Protein AF-F4C138-F1 (afdb_monomer_lite)

pLDDT: mean 75.52, std 22.06, range [38.84, 98.31]

Sequence (89 aa):
MKKLSLKSKILLAALILGGSAAGATEVVNKITQANQETYNWTHYNQSGNPIGELNDATVQEARDQLGCPGETSTLCADAPNAPVDLFYN

Radius of gyration: 23.51 Å; chains: 1; bounding box: 32×34×78 Å

Foldseek 3Di:
DDDDDPPPDPPPPPDPDDDDPPCPVVVVVVVVVVPAFFFKKFFADQVGHTDDIDGRHHPVRCCVVQVQVAPDPRFGMDTVPHPDTTHHD

Organism: Sphingobacterium sp. (strain 21) (NCBI:txid743722)

Secondary structure (DSSP, 8-state):
-----S---SS-------S-TTSHHHHHHHHHHTT---EEEEEE-TTS-EEEEEEEE-HHHHHHHHT----SSSEEEE-TT-SS-EE--

Structure (mmCIF, N/CA/C/O backbone):
data_AF-F4C138-F1
#
_entry.id   AF-F4C138-F1
#
loop_
_atom_site.group_PDB
_atom_site.id
_atom_site.type_symbol
_atom_site.label_atom_id
_atom_site.label_alt_id
_atom_site.label_comp_id
_atom_site.label_asym_id
_atom_site.label_entity_id
_atom_site.label_seq_id
_atom_site.pdbx_PDB_ins_code
_atom_site.Cartn_x
_atom_site.Cartn_y
_atom_site.Cartn_z
_atom_site.occupancy
_atom_site.B_iso_or_equiv
_atom_site.auth_seq_id
_atom_site.auth_comp_id
_atom_site.auth_asym_id
_atom_site.auth_atom_id
_atom_site.pdbx_PDB_model_num
ATOM 1 N N . MET A 1 1 ? -17.400 18.845 65.357 1.00 42.69 1 MET A N 1
ATOM 2 C CA . MET A 1 1 ? -17.979 18.702 64.002 1.00 42.69 1 MET A CA 1
ATOM 3 C C . MET A 1 1 ? -16.889 19.008 62.979 1.00 42.69 1 MET A C 1
ATOM 5 O O . MET A 1 1 ? -16.517 20.165 62.836 1.00 42.69 1 MET A O 1
ATOM 9 N N . LYS A 1 2 ? -16.297 17.989 62.343 1.00 42.53 2 LYS A N 1
ATOM 10 C CA . LYS A 1 2 ? -15.253 18.152 61.314 1.00 42.53 2 LYS A CA 1
ATOM 11 C C . LYS A 1 2 ? -15.824 17.682 59.977 1.00 42.53 2 LYS A C 1
ATOM 13 O O . LYS A 1 2 ? -16.187 16.520 59.836 1.00 42.53 2 LYS A O 1
ATOM 18 N N . LYS A 1 3 ? -15.953 18.625 59.042 1.00 51.34 3 LYS A N 1
ATOM 19 C CA . LYS A 1 3 ? -16.427 18.427 57.669 1.00 51.34 3 LYS A CA 1
ATOM 20 C C . LYS A 1 3 ? -15.404 17.563 56.922 1.00 51.34 3 LYS A C 1
ATOM 22 O O . LYS A 1 3 ? -14.302 18.042 56.665 1.00 51.34 3 LYS A O 1
ATOM 27 N N . LEU A 1 4 ? -15.741 16.310 56.606 1.00 53.75 4 LEU A N 1
ATOM 28 C CA . LEU A 1 4 ? -14.940 15.504 55.683 1.00 53.75 4 LEU A CA 1
ATOM 29 C C . LEU A 1 4 ? -15.392 15.753 54.241 1.00 53.75 4 LEU A C 1
ATOM 31 O O . LEU A 1 4 ? -16.575 15.800 53.921 1.00 53.75 4 LEU A O 1
ATOM 35 N N . SER A 1 5 ? -14.377 15.985 53.422 1.00 51.25 5 SER A N 1
ATOM 36 C CA . SER A 1 5 ? -14.390 16.545 52.080 1.00 51.25 5 SER A CA 1
ATOM 37 C C . SER A 1 5 ? -15.056 15.640 51.038 1.00 51.25 5 SER A C 1
ATOM 39 O O . SER A 1 5 ? -14.871 14.425 51.018 1.00 51.25 5 SER A O 1
ATOM 41 N N . LEU A 1 6 ? -15.785 16.283 50.128 1.00 54.00 6 LEU A N 1
ATOM 42 C CA . LEU A 1 6 ? -16.634 15.755 49.057 1.00 54.00 6 LEU A CA 1
ATOM 43 C C . LEU A 1 6 ? -15.868 15.080 47.887 1.00 54.00 6 LEU A C 1
ATOM 45 O O . LEU A 1 6 ? -16.297 15.175 46.742 1.00 54.00 6 LEU A O 1
ATOM 49 N N . LYS A 1 7 ? -14.722 14.427 48.126 1.00 51.06 7 LYS A N 1
ATOM 50 C CA . LYS A 1 7 ? -13.821 13.941 47.052 1.00 51.06 7 LYS A CA 1
ATOM 51 C C . LYS A 1 7 ? -13.714 12.416 46.899 1.00 51.06 7 LYS A C 1
ATOM 53 O O . LYS A 1 7 ? -12.841 11.940 46.185 1.00 51.06 7 LYS A O 1
ATOM 58 N N . SER A 1 8 ? -14.596 11.634 47.521 1.00 47.47 8 SER A N 1
ATOM 59 C CA . SER A 1 8 ? -14.489 10.162 47.554 1.00 47.47 8 SER A CA 1
ATOM 60 C C . SER A 1 8 ? -15.629 9.443 46.814 1.00 47.47 8 SER A C 1
ATOM 62 O O . SER A 1 8 ? -16.267 8.550 47.357 1.00 47.47 8 SER A O 1
ATOM 64 N N . LYS A 1 9 ? -15.946 9.859 45.578 1.00 49.38 9 LYS A N 1
ATOM 65 C CA . LYS A 1 9 ? -16.996 9.214 44.756 1.00 49.38 9 LYS A CA 1
ATOM 66 C C . LYS A 1 9 ? -16.504 8.537 43.469 1.00 49.38 9 LYS A C 1
ATOM 68 O O . LYS A 1 9 ? -17.332 8.102 42.685 1.00 49.38 9 LYS A O 1
ATOM 73 N N . ILE A 1 10 ? -15.193 8.419 43.239 1.00 56.88 10 ILE A N 1
ATOM 74 C CA . ILE A 1 10 ? -14.666 7.942 41.938 1.00 56.88 10 ILE A CA 1
ATOM 75 C C . ILE A 1 10 ? -14.075 6.514 41.997 1.00 56.88 10 ILE A C 1
ATOM 77 O O . ILE A 1 10 ? -13.643 5.987 40.985 1.00 56.88 10 ILE A O 1
ATOM 81 N N . LEU A 1 11 ? -14.097 5.821 43.141 1.00 49.06 11 LEU A N 1
ATOM 82 C CA . LEU A 1 11 ? -13.361 4.548 43.293 1.00 49.06 11 LEU A CA 1
ATOM 83 C C . LEU A 1 11 ? -14.205 3.286 43.541 1.00 49.06 11 LEU A C 1
ATOM 85 O O . LEU A 1 11 ? -13.649 2.266 43.930 1.00 49.06 11 LEU A O 1
ATOM 89 N N . LEU A 1 12 ? -15.519 3.303 43.291 1.00 51.50 12 LEU A N 1
ATOM 90 C CA . LEU A 1 12 ? -16.387 2.131 43.506 1.00 51.50 12 LEU A CA 1
ATOM 91 C C . LEU A 1 12 ? -17.277 1.797 42.293 1.00 51.50 12 LEU A C 1
ATOM 93 O O . LEU A 1 12 ? -18.500 1.829 42.366 1.00 51.50 12 LEU A O 1
ATOM 97 N N . ALA A 1 13 ? -16.658 1.438 41.172 1.00 50.06 13 ALA A N 1
ATOM 98 C CA . ALA A 1 13 ? -17.299 0.597 40.154 1.00 50.06 13 ALA A CA 1
ATOM 99 C C . ALA A 1 13 ? -16.260 -0.343 39.527 1.00 50.06 13 ALA A C 1
ATOM 101 O O . ALA A 1 13 ? -16.145 -0.485 38.315 1.00 50.06 13 ALA A O 1
ATOM 102 N N . ALA A 1 14 ? -15.446 -0.946 40.389 1.00 50.88 14 ALA A N 1
ATOM 103 C CA . ALA A 1 14 ? -14.723 -2.152 40.052 1.00 50.88 14 ALA A CA 1
ATOM 104 C C . ALA A 1 14 ? -15.673 -3.345 40.276 1.00 50.88 14 ALA A C 1
ATOM 106 O O . ALA A 1 14 ? -16.524 -3.299 41.163 1.00 50.88 14 ALA A O 1
ATOM 107 N N . LEU A 1 15 ? -15.470 -4.413 39.505 1.00 49.19 15 LEU A N 1
ATOM 108 C CA . LEU A 1 15 ? -16.074 -5.738 39.676 1.00 49.19 15 LEU A CA 1
ATOM 109 C C . LEU A 1 15 ? -17.538 -5.890 39.223 1.00 49.19 15 LEU A C 1
ATOM 111 O O . LEU A 1 15 ? -18.427 -6.181 40.017 1.00 49.19 15 LEU A O 1
ATOM 115 N N . ILE A 1 16 ? -17.755 -5.885 37.906 1.00 54.97 16 ILE A N 1
ATOM 116 C CA . ILE A 1 16 ? -18.658 -6.880 37.306 1.00 54.97 16 ILE A CA 1
ATOM 117 C C . ILE A 1 16 ? -17.767 -7.883 36.566 1.00 54.97 16 ILE A C 1
ATOM 119 O O . ILE A 1 1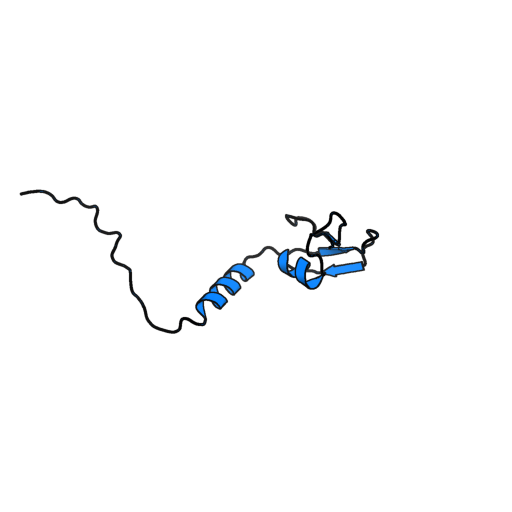6 ? -17.570 -7.827 35.357 1.00 54.97 16 ILE A O 1
ATOM 123 N N . LEU A 1 17 ? -17.129 -8.751 37.353 1.00 54.53 17 LEU A N 1
ATOM 124 C CA . LEU A 1 17 ? -16.527 -9.999 36.891 1.00 54.53 17 LEU A CA 1
ATOM 125 C C . LEU A 1 17 ? -17.667 -10.996 36.682 1.00 54.53 17 LEU A C 1
ATOM 127 O O . LEU A 1 17 ? -18.387 -11.296 37.632 1.00 54.53 17 LEU A O 1
ATOM 131 N N . GLY A 1 18 ? -17.830 -11.523 35.471 1.00 38.84 18 GLY A N 1
ATOM 132 C CA . GLY A 1 18 ? -18.860 -12.527 35.232 1.00 38.84 18 GLY A CA 1
ATOM 133 C C . GLY A 1 18 ? -18.888 -13.089 33.820 1.00 38.84 18 GLY A C 1
ATOM 134 O O . GLY A 1 18 ? -19.865 -12.889 33.114 1.00 38.84 18 GLY A O 1
ATOM 135 N N . GLY A 1 19 ? -17.848 -13.837 33.444 1.00 40.72 19 GLY A N 1
ATOM 136 C CA . GLY A 1 19 ? -17.961 -14.873 32.413 1.00 40.72 19 GLY A CA 1
ATOM 137 C C . GLY A 1 19 ? -17.221 -14.601 31.103 1.00 40.72 19 GLY A C 1
ATOM 138 O O . GLY A 1 19 ? -17.459 -13.609 30.426 1.00 40.72 19 GLY A O 1
ATOM 139 N N . SER A 1 20 ? -16.370 -15.560 30.730 1.00 43.47 20 SER A N 1
ATOM 140 C CA . SER A 1 20 ? -15.857 -15.773 29.367 1.00 43.47 20 SER A CA 1
ATOM 141 C C . SER A 1 20 ? -14.781 -14.797 28.871 1.00 43.47 20 SER A C 1
A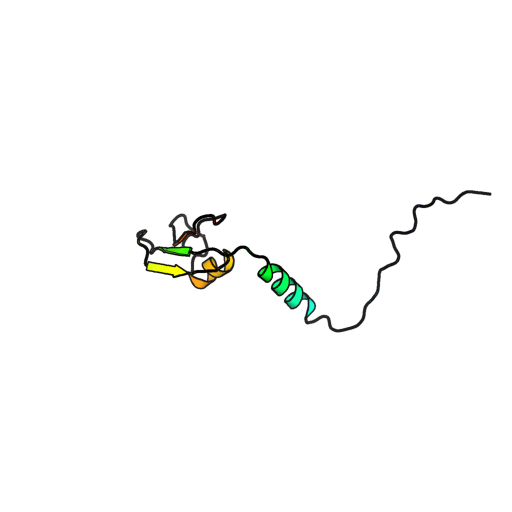TOM 143 O O . SER A 1 20 ? -14.900 -14.175 27.815 1.00 43.47 20 SER A O 1
ATOM 145 N N . ALA A 1 21 ? -13.658 -14.738 29.589 1.00 46.31 21 ALA A N 1
ATOM 146 C CA . ALA A 1 21 ? -12.390 -14.238 29.057 1.00 46.31 21 ALA A CA 1
ATOM 147 C C . ALA A 1 21 ? -11.832 -15.210 27.993 1.00 46.31 21 ALA A C 1
ATOM 149 O O . ALA A 1 21 ? -10.931 -15.994 28.260 1.00 46.31 21 ALA A O 1
ATOM 150 N N . ALA A 1 22 ? -12.421 -15.195 26.799 1.00 47.47 22 ALA A N 1
ATOM 151 C CA . ALA A 1 22 ? -11.850 -15.803 25.593 1.00 47.47 22 ALA A CA 1
ATOM 152 C C . ALA A 1 22 ? -12.237 -15.046 24.308 1.00 47.47 22 ALA A C 1
ATOM 154 O O . ALA A 1 22 ? -11.499 -15.108 23.337 1.00 47.47 22 ALA A O 1
ATOM 155 N N . GLY A 1 23 ? -13.342 -14.286 24.306 1.00 44.38 23 GLY A N 1
ATOM 156 C CA . GLY A 1 23 ? -13.803 -13.550 23.115 1.00 44.38 23 GLY A CA 1
ATOM 157 C C . GLY A 1 23 ? -13.568 -12.035 23.137 1.00 44.38 23 GLY A C 1
ATOM 158 O O . GLY A 1 23 ? -13.742 -11.377 22.117 1.00 44.38 23 GLY A O 1
ATOM 159 N N . ALA A 1 24 ? -13.181 -11.443 24.273 1.00 44.75 24 ALA A N 1
ATOM 160 C CA . ALA A 1 24 ? -13.092 -9.982 24.385 1.00 44.75 24 ALA A CA 1
ATOM 161 C C . ALA A 1 24 ? -12.006 -9.378 23.477 1.00 44.75 24 ALA A C 1
ATOM 163 O O . ALA A 1 24 ? -12.209 -8.299 22.930 1.00 44.75 24 ALA A O 1
ATOM 164 N N . THR A 1 25 ? -10.895 -10.080 23.246 1.00 46.50 25 THR A N 1
ATOM 165 C CA . THR A 1 25 ? -9.837 -9.602 22.342 1.00 46.50 25 THR A CA 1
ATOM 166 C C . THR A 1 25 ? -10.284 -9.606 20.877 1.00 46.50 25 THR A C 1
ATOM 168 O O . THR A 1 25 ? -9.921 -8.706 20.125 1.00 46.50 25 THR A O 1
ATOM 171 N N . GLU A 1 26 ? -11.124 -10.564 20.470 1.00 46.50 26 GLU A N 1
ATOM 172 C CA . GLU A 1 26 ? -11.635 -10.641 19.094 1.00 46.50 26 GLU A CA 1
ATOM 173 C C . GLU A 1 26 ? -12.655 -9.538 18.796 1.00 46.50 26 GLU A C 1
ATOM 175 O O . GLU A 1 26 ? -12.671 -8.986 17.695 1.00 46.50 26 GLU A O 1
ATOM 180 N N . VAL A 1 27 ? -13.486 -9.182 19.782 1.00 46.97 27 VAL A N 1
ATOM 181 C CA . VAL A 1 27 ? -14.508 -8.141 19.614 1.00 46.97 27 VAL A CA 1
ATOM 182 C C . VAL A 1 27 ? -13.870 -6.756 19.526 1.00 46.97 27 VAL A C 1
ATOM 184 O O . VAL A 1 27 ? -14.283 -5.971 18.677 1.00 46.97 27 VAL A O 1
ATOM 187 N N . VAL A 1 28 ? -12.832 -6.458 20.321 1.00 48.34 28 VAL A N 1
ATOM 188 C CA . VAL A 1 28 ? -12.125 -5.173 20.186 1.00 48.34 28 VAL A CA 1
ATOM 189 C C . VAL A 1 28 ? -11.428 -5.097 18.826 1.00 48.34 28 VAL A C 1
ATOM 191 O O . VAL A 1 28 ? -11.670 -4.129 18.120 1.00 48.34 28 VAL A O 1
ATOM 194 N N . ASN A 1 29 ? -10.691 -6.131 18.389 1.00 46.38 29 ASN A N 1
ATOM 195 C CA . ASN A 1 29 ? -10.035 -6.130 17.071 1.00 46.38 29 ASN A CA 1
ATOM 196 C C . ASN A 1 29 ? -11.018 -5.985 15.895 1.00 46.38 29 ASN A C 1
ATOM 198 O O . ASN A 1 29 ? -10.731 -5.244 14.955 1.00 46.38 29 ASN A O 1
ATOM 202 N N . LYS A 1 30 ? -12.187 -6.645 15.943 1.00 47.31 30 LYS A N 1
ATOM 203 C CA . LYS A 1 30 ? -13.235 -6.470 14.921 1.00 47.31 30 LYS A CA 1
ATOM 204 C C . LYS A 1 30 ? -13.821 -5.058 14.912 1.00 47.31 30 LYS A C 1
ATOM 206 O O . LYS A 1 30 ? -14.102 -4.530 13.840 1.00 47.31 30 LYS A O 1
ATOM 211 N N . ILE A 1 31 ? -14.004 -4.441 16.080 1.00 46.59 31 ILE A N 1
ATOM 212 C CA . ILE A 1 31 ? -14.526 -3.070 16.184 1.00 46.59 31 ILE A CA 1
ATOM 213 C C . ILE A 1 31 ? -13.486 -2.043 15.707 1.00 46.59 31 ILE A C 1
ATOM 215 O O . ILE A 1 31 ? -13.871 -1.049 15.089 1.00 46.59 31 ILE A O 1
ATOM 219 N N . THR A 1 32 ? -12.184 -2.278 15.924 1.00 50.00 32 THR A N 1
ATOM 220 C CA . THR A 1 32 ? -11.128 -1.410 15.376 1.00 50.00 32 THR A CA 1
ATOM 221 C C . THR A 1 32 ? -11.035 -1.514 13.856 1.00 50.00 32 THR A C 1
ATOM 223 O O . THR A 1 32 ? -10.860 -0.484 13.217 1.00 50.00 32 THR A O 1
ATOM 226 N N . GLN A 1 33 ? -11.194 -2.712 13.272 1.00 50.81 33 GLN A N 1
ATOM 227 C CA . GLN A 1 33 ? -11.202 -2.900 11.810 1.00 50.81 33 GLN A CA 1
ATOM 228 C C . GLN A 1 33 ? -12.402 -2.224 11.131 1.00 50.81 33 GLN A C 1
ATOM 230 O O . GLN A 1 33 ? -12.247 -1.632 10.071 1.00 50.81 33 GLN A O 1
ATOM 235 N N . ALA A 1 34 ? -13.580 -2.229 11.765 1.00 50.81 34 ALA A N 1
ATOM 236 C CA . ALA A 1 34 ? -14.806 -1.664 11.190 1.00 50.81 34 ALA A CA 1
ATOM 237 C C . ALA A 1 34 ? -14.800 -0.129 10.998 1.00 50.81 34 ALA A C 1
ATOM 239 O O . ALA A 1 34 ? -15.734 0.400 10.402 1.00 50.81 34 ALA A O 1
ATOM 240 N N . ASN A 1 35 ? -13.786 0.588 11.499 1.00 58.66 35 ASN A N 1
ATOM 241 C CA . ASN A 1 35 ? -13.625 2.039 11.317 1.00 58.66 35 ASN A CA 1
ATOM 242 C C . ASN A 1 35 ? -12.305 2.419 10.627 1.00 58.66 35 ASN A C 1
ATOM 244 O O . ASN A 1 35 ? -11.908 3.583 10.681 1.00 58.66 35 ASN A O 1
ATOM 248 N N . GLN A 1 36 ? -11.584 1.465 10.034 1.00 70.81 36 GLN A N 1
ATOM 249 C CA . GLN A 1 36 ? -10.379 1.808 9.285 1.00 70.81 36 GLN A CA 1
ATOM 250 C C . GLN A 1 36 ? -10.759 2.322 7.900 1.00 70.81 36 GLN A C 1
ATOM 252 O O . GLN A 1 36 ? -11.561 1.712 7.199 1.00 70.81 36 GLN A O 1
ATOM 257 N N . GLU A 1 37 ? -10.198 3.472 7.534 1.00 88.94 37 GLU A N 1
ATOM 258 C CA . GLU A 1 37 ? -10.369 4.047 6.205 1.00 88.94 37 GLU A CA 1
ATOM 259 C C . GLU A 1 37 ? -9.766 3.104 5.158 1.00 88.94 37 GLU A C 1
ATOM 261 O O . GLU A 1 37 ? -8.655 2.586 5.331 1.00 88.94 37 GLU A O 1
ATOM 266 N N . THR A 1 38 ? -10.536 2.848 4.106 1.00 93.94 38 THR A N 1
ATOM 267 C CA . THR A 1 38 ? -10.170 1.968 3.000 1.00 93.94 38 THR A CA 1
ATOM 268 C C . THR A 1 38 ? -9.831 2.792 1.769 1.00 93.94 38 THR A C 1
ATOM 270 O O . THR A 1 38 ? -10.380 3.873 1.554 1.00 93.94 38 THR A O 1
ATOM 273 N N . TYR A 1 39 ? -8.932 2.265 0.946 1.00 94.69 39 TYR A N 1
ATOM 274 C CA . TYR A 1 39 ? -8.415 2.950 -0.230 1.00 94.69 39 TYR A CA 1
ATOM 275 C C . TYR A 1 39 ? -8.359 2.004 -1.429 1.00 94.69 39 TYR A C 1
ATOM 277 O O . TYR A 1 39 ? -8.382 0.780 -1.278 1.00 94.69 39 TYR A O 1
ATOM 285 N N . ASN A 1 40 ? -8.259 2.593 -2.619 1.00 96.88 40 ASN A N 1
ATOM 286 C CA . ASN A 1 40 ? -8.060 1.866 -3.867 1.00 96.88 40 ASN A CA 1
ATOM 287 C C . ASN A 1 40 ? -6.582 1.913 -4.239 1.00 96.88 40 ASN A C 1
ATOM 289 O O . ASN A 1 40 ? -6.062 2.971 -4.598 1.00 96.88 40 ASN A O 1
ATOM 293 N N . TRP A 1 41 ? -5.922 0.769 -4.104 1.00 96.94 41 TRP A N 1
ATOM 294 C CA . TRP A 1 41 ? -4.486 0.615 -4.256 1.00 96.94 41 TRP A CA 1
ATOM 295 C C . TRP A 1 41 ? -4.114 0.192 -5.669 1.00 96.94 41 TRP A C 1
ATOM 297 O O . TRP A 1 41 ? -4.712 -0.732 -6.220 1.00 96.94 41 TRP A O 1
ATOM 307 N N . THR A 1 42 ? -3.065 0.799 -6.212 1.00 98.31 42 THR A N 1
ATOM 308 C CA . THR A 1 42 ? -2.380 0.333 -7.418 1.00 98.31 42 THR A CA 1
ATOM 309 C C . THR A 1 42 ? -1.133 -0.436 -6.997 1.00 98.31 42 THR A C 1
ATOM 311 O O . THR A 1 42 ? -0.301 0.094 -6.269 1.00 98.31 42 THR A O 1
ATOM 314 N N . HIS A 1 43 ? -0.987 -1.684 -7.443 1.00 97.81 43 HIS A N 1
ATOM 315 C CA . HIS A 1 43 ? 0.208 -2.503 -7.224 1.00 97.81 43 HIS A CA 1
ATOM 316 C C . HIS A 1 43 ? 1.153 -2.343 -8.414 1.00 97.81 43 HIS A C 1
ATOM 318 O O . HIS A 1 43 ? 0.756 -2.544 -9.562 1.00 97.81 43 HIS A O 1
ATOM 324 N N . TYR A 1 44 ? 2.413 -2.038 -8.138 1.00 97.38 44 TYR A N 1
ATOM 325 C CA . TYR A 1 44 ? 3.494 -1.914 -9.106 1.00 97.38 44 TYR A CA 1
ATOM 326 C C . TYR A 1 44 ? 4.467 -3.071 -8.961 1.00 97.38 44 TYR A C 1
ATOM 328 O O . TYR A 1 44 ? 4.714 -3.510 -7.852 1.00 97.38 44 TYR A O 1
ATOM 336 N N . ASN A 1 45 ? 5.077 -3.526 -10.055 1.00 95.25 45 ASN A N 1
ATOM 337 C CA . ASN A 1 45 ? 6.259 -4.381 -9.974 1.00 95.25 45 ASN A CA 1
ATOM 338 C C . ASN A 1 45 ? 7.502 -3.585 -9.535 1.00 95.25 45 ASN A C 1
ATOM 340 O O . ASN A 1 45 ? 7.518 -2.357 -9.573 1.00 95.25 45 ASN A O 1
ATOM 344 N N . GLN A 1 46 ? 8.601 -4.278 -9.222 1.00 92.44 46 GLN A N 1
ATOM 345 C CA . GLN A 1 46 ? 9.879 -3.649 -8.839 1.00 92.44 46 GLN A CA 1
ATOM 346 C C . GLN A 1 46 ? 10.501 -2.735 -9.916 1.00 92.44 46 GLN A C 1
ATOM 348 O O . GLN A 1 46 ? 11.450 -2.009 -9.638 1.00 92.44 46 GLN A O 1
ATOM 353 N N . SER A 1 47 ? 9.997 -2.765 -11.153 1.00 94.12 47 SER A N 1
ATOM 354 C CA . SER A 1 47 ? 10.395 -1.843 -12.226 1.00 94.12 47 SER A CA 1
ATOM 355 C C . SER A 1 47 ? 9.492 -0.604 -12.322 1.00 94.12 47 SER A C 1
ATOM 357 O O . SER A 1 47 ? 9.666 0.190 -13.242 1.00 94.12 47 SER A O 1
ATOM 359 N N . GLY A 1 48 ? 8.527 -0.444 -11.409 1.00 93.00 48 GLY A N 1
ATOM 360 C CA . GLY A 1 48 ? 7.613 0.697 -11.338 1.00 93.00 48 GLY A CA 1
ATOM 361 C C . GLY A 1 48 ? 6.419 0.633 -12.294 1.00 93.00 48 GLY A C 1
ATOM 362 O O . GLY A 1 48 ? 5.757 1.645 -12.498 1.00 93.00 48 GLY A O 1
ATOM 363 N N . ASN A 1 49 ? 6.132 -0.522 -12.905 1.00 96.50 49 ASN A N 1
ATOM 364 C CA . ASN A 1 49 ? 4.975 -0.667 -13.795 1.00 96.50 49 ASN A CA 1
ATOM 365 C C . ASN A 1 49 ? 3.774 -1.211 -13.020 1.00 96.50 49 ASN A C 1
ATOM 367 O O . ASN A 1 49 ? 3.960 -2.174 -12.274 1.00 96.50 49 ASN A O 1
ATOM 371 N N . PRO A 1 50 ? 2.557 -0.682 -13.231 1.00 96.69 50 PRO A N 1
ATOM 372 C CA . PRO A 1 50 ? 1.359 -1.217 -12.603 1.00 96.69 50 PRO A CA 1
ATOM 373 C C . PRO A 1 50 ? 1.099 -2.649 -13.088 1.00 96.69 50 PRO A C 1
ATOM 375 O O . PRO A 1 50 ? 1.170 -2.943 -14.283 1.00 96.69 50 PRO A O 1
ATOM 378 N N . ILE A 1 51 ? 0.810 -3.542 -12.149 1.00 96.88 51 ILE A N 1
ATOM 379 C CA . ILE A 1 51 ? 0.549 -4.967 -12.382 1.00 96.88 51 ILE A CA 1
ATOM 380 C C . ILE A 1 51 ? -0.793 -5.434 -11.816 1.00 96.88 51 ILE A C 1
ATOM 382 O O . ILE A 1 51 ? -1.209 -6.556 -12.099 1.00 96.88 51 ILE A O 1
ATOM 386 N N . GLY A 1 52 ? -1.482 -4.597 -11.042 1.00 96.75 52 GLY A N 1
ATOM 387 C CA . GLY A 1 52 ? -2.800 -4.919 -10.515 1.00 96.75 52 GLY A CA 1
ATOM 388 C C . GLY A 1 52 ? -3.367 -3.820 -9.634 1.00 96.75 52 GLY A C 1
ATOM 389 O O . GLY A 1 52 ? -2.710 -2.817 -9.366 1.00 96.75 52 GLY A O 1
ATOM 390 N N . GLU A 1 53 ? -4.590 -4.046 -9.173 1.00 96.69 53 GLU A N 1
ATOM 391 C CA . GLU A 1 53 ? -5.31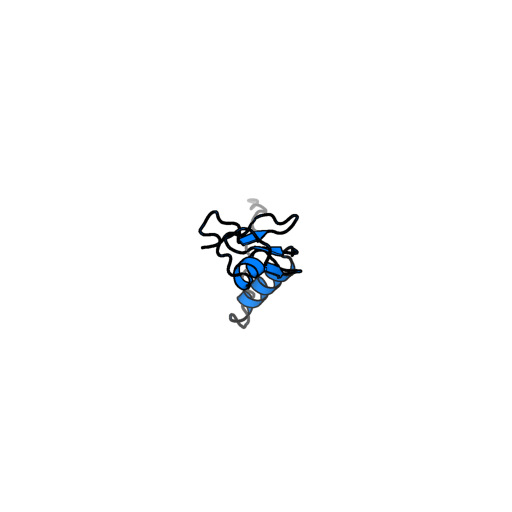4 -3.147 -8.281 1.00 96.69 53 GLU A CA 1
ATOM 392 C C . GLU A 1 53 ? -5.898 -3.942 -7.111 1.00 96.69 53 GLU A C 1
ATOM 394 O O . GLU A 1 53 ? -6.267 -5.111 -7.264 1.00 96.69 53 GLU A O 1
ATOM 399 N N . LEU A 1 54 ? -6.000 -3.295 -5.954 1.00 96.12 54 LEU A N 1
ATOM 400 C CA . LEU A 1 54 ? -6.700 -3.805 -4.781 1.00 96.12 54 LEU A CA 1
ATOM 401 C C . LEU A 1 54 ? -7.607 -2.704 -4.234 1.00 96.12 54 LEU A C 1
ATOM 403 O O . LEU A 1 54 ? -7.138 -1.713 -3.681 1.00 96.12 54 LEU A O 1
ATOM 407 N N . ASN A 1 55 ? -8.911 -2.887 -4.405 1.00 95.69 55 ASN A N 1
ATOM 408 C CA . ASN A 1 55 ? -9.916 -1.895 -4.039 1.00 95.69 55 ASN A CA 1
ATOM 409 C C . ASN A 1 55 ? -10.461 -2.126 -2.630 1.00 95.69 55 ASN A C 1
ATOM 411 O O . ASN A 1 55 ? -10.464 -3.259 -2.146 1.00 95.69 55 ASN A O 1
ATOM 415 N N . ASP A 1 56 ? -10.944 -1.046 -2.012 1.00 94.00 56 ASP A N 1
ATOM 416 C CA . ASP A 1 56 ? -11.600 -1.051 -0.700 1.00 94.00 56 ASP A CA 1
ATOM 417 C C . ASP A 1 56 ? -10.791 -1.763 0.403 1.00 94.00 56 ASP A C 1
ATOM 419 O O . ASP A 1 56 ? -11.352 -2.442 1.263 1.00 94.00 56 ASP A O 1
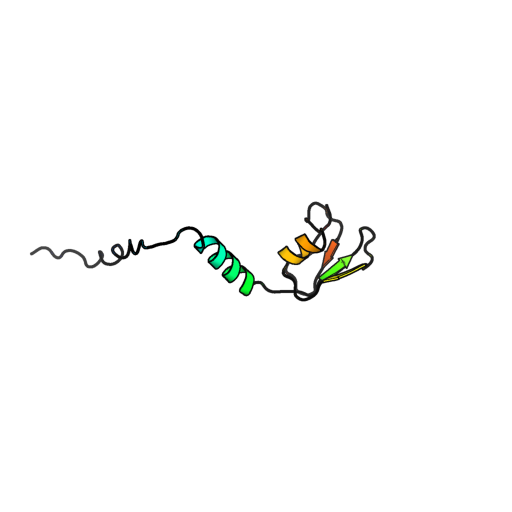ATOM 423 N N . ALA A 1 57 ? -9.465 -1.585 0.399 1.00 93.56 57 ALA A N 1
ATOM 424 C CA . ALA A 1 57 ? -8.564 -2.202 1.371 1.00 93.56 57 ALA A CA 1
ATOM 425 C C . ALA A 1 57 ? -7.912 -1.166 2.293 1.00 93.56 57 ALA A C 1
ATOM 427 O O . ALA A 1 57 ? -7.507 -0.077 1.873 1.00 93.56 57 ALA A O 1
ATOM 428 N N . THR A 1 58 ? -7.765 -1.518 3.566 1.00 93.69 58 THR A N 1
ATOM 429 C CA . THR A 1 58 ? -6.963 -0.748 4.524 1.00 93.69 58 THR A CA 1
ATOM 430 C C . THR A 1 58 ? -5.470 -0.828 4.185 1.00 93.69 58 THR A C 1
ATOM 432 O O . THR A 1 58 ? -5.021 -1.707 3.449 1.00 93.69 58 THR A O 1
ATOM 435 N N . VAL A 1 59 ? -4.658 0.055 4.778 1.00 91.81 59 VAL A N 1
ATOM 436 C CA . VAL A 1 59 ? -3.186 0.024 4.640 1.00 91.81 59 VAL A CA 1
ATOM 437 C C . VAL A 1 59 ? -2.601 -1.341 5.025 1.00 91.81 59 VAL A C 1
ATOM 439 O O . VAL A 1 59 ? -1.693 -1.838 4.359 1.00 91.81 59 VAL A O 1
ATOM 442 N N . GLN A 1 60 ? -3.115 -1.958 6.095 1.00 91.94 60 GLN A N 1
ATOM 443 C CA . GLN A 1 60 ? -2.618 -3.249 6.572 1.00 91.94 60 GLN A CA 1
ATOM 444 C C . GLN A 1 60 ? -3.025 -4.389 5.632 1.00 91.94 60 GLN A C 1
ATOM 446 O O . GLN A 1 60 ? -2.187 -5.213 5.282 1.00 91.94 60 GLN A O 1
ATOM 451 N N . GLU A 1 61 ? -4.275 -4.409 5.165 1.00 92.88 61 GLU A N 1
ATOM 452 C CA . GLU A 1 61 ? -4.727 -5.415 4.197 1.00 92.88 61 GLU A CA 1
ATOM 453 C C . GLU A 1 61 ? -3.972 -5.307 2.875 1.00 92.88 61 GLU A C 1
ATOM 455 O O . GLU A 1 61 ? -3.580 -6.330 2.322 1.00 92.88 61 GLU A O 1
ATOM 460 N N . ALA A 1 62 ? -3.717 -4.090 2.389 1.00 94.50 62 ALA A N 1
ATOM 461 C CA . ALA A 1 62 ? -2.926 -3.888 1.183 1.00 94.50 62 ALA A CA 1
ATOM 462 C C . ALA A 1 62 ? -1.483 -4.369 1.359 1.00 94.50 62 ALA A C 1
ATOM 464 O O . ALA A 1 62 ? -0.964 -5.070 0.493 1.00 94.50 62 ALA A O 1
ATOM 465 N N . ARG A 1 63 ? -0.853 -4.088 2.507 1.00 93.44 63 ARG A N 1
ATOM 466 C CA . ARG A 1 63 ? 0.480 -4.610 2.846 1.00 93.44 63 ARG A CA 1
ATOM 467 C C . ARG A 1 63 ? 0.523 -6.139 2.812 1.00 93.44 63 ARG A C 1
ATOM 469 O O . ARG A 1 63 ? 1.437 -6.700 2.207 1.00 93.44 63 ARG A O 1
ATOM 476 N N . ASP A 1 64 ? -0.462 -6.789 3.424 1.00 92.81 64 ASP A N 1
ATOM 477 C CA . ASP A 1 64 ? -0.502 -8.246 3.558 1.00 92.81 64 ASP A CA 1
ATOM 478 C C . ASP A 1 64 ? -0.868 -8.943 2.237 1.00 92.81 64 ASP A C 1
ATOM 480 O O . ASP A 1 64 ? -0.237 -9.931 1.864 1.00 92.81 64 ASP A O 1
ATOM 484 N N . GLN A 1 65 ? -1.856 -8.424 1.499 1.00 93.62 65 GLN A N 1
ATOM 485 C CA . GLN A 1 65 ? -2.339 -9.035 0.255 1.00 93.62 65 GLN A CA 1
ATOM 486 C C . GLN A 1 65 ? -1.420 -8.773 -0.939 1.00 93.62 65 GLN A C 1
ATOM 488 O O . GLN A 1 65 ? -1.246 -9.658 -1.777 1.00 93.62 65 GLN A O 1
ATOM 493 N N . LEU A 1 66 ? -0.833 -7.577 -1.032 1.00 94.44 66 LEU A N 1
ATOM 494 C CA . LEU A 1 66 ? 0.076 -7.223 -2.127 1.00 94.44 66 LEU A CA 1
ATOM 495 C C . LEU A 1 66 ? 1.520 -7.661 -1.851 1.00 94.44 66 LEU A C 1
ATOM 497 O O . LEU A 1 66 ? 2.343 -7.650 -2.761 1.00 94.44 66 LEU A O 1
ATOM 501 N N . GLY A 1 67 ? 1.832 -8.077 -0.618 1.00 92.12 67 GLY A N 1
ATOM 502 C CA . GLY A 1 67 ? 3.184 -8.483 -0.237 1.00 92.12 67 GLY A CA 1
ATOM 503 C C . GLY A 1 67 ? 4.159 -7.305 -0.198 1.00 92.12 67 GLY A C 1
ATOM 504 O O . GLY A 1 67 ? 5.305 -7.442 -0.626 1.00 92.12 67 GLY A O 1
ATOM 505 N N . CYS A 1 68 ? 3.708 -6.155 0.317 1.00 91.88 68 CYS A N 1
ATOM 506 C CA . CYS A 1 68 ? 4.471 -4.905 0.394 1.00 91.88 68 CYS A CA 1
ATOM 507 C C . CYS A 1 68 ? 4.891 -4.572 1.848 1.00 91.88 68 CYS A C 1
ATOM 509 O O . CYS A 1 68 ? 4.359 -3.620 2.432 1.00 91.88 68 CYS A O 1
ATOM 511 N N . PRO A 1 69 ? 5.814 -5.327 2.484 1.00 87.69 69 PRO A N 1
ATOM 512 C CA . PRO A 1 69 ? 6.122 -5.199 3.914 1.00 87.69 69 PRO A CA 1
ATOM 513 C C . PRO A 1 69 ? 6.825 -3.888 4.306 1.00 87.69 69 PRO A C 1
ATOM 515 O O . PRO A 1 69 ? 6.890 -3.578 5.495 1.00 87.69 69 PRO A O 1
ATOM 518 N N . GLY A 1 70 ? 7.292 -3.084 3.345 1.00 83.75 70 GLY A N 1
ATOM 519 C CA . GLY A 1 70 ? 7.808 -1.736 3.585 1.00 83.75 70 GLY A CA 1
ATOM 520 C C . GLY A 1 70 ? 9.259 -1.657 4.065 1.00 83.75 70 GLY A C 1
ATOM 521 O O . GLY A 1 70 ? 9.582 -0.728 4.799 1.00 83.75 70 GLY A O 1
ATOM 522 N N . GLU A 1 71 ? 10.119 -2.617 3.716 1.00 80.62 71 GLU A N 1
ATOM 523 C CA . GLU A 1 71 ? 11.502 -2.684 4.228 1.00 80.62 71 GLU A CA 1
ATOM 524 C C . GLU A 1 71 ? 12.517 -1.937 3.333 1.00 80.62 71 GLU A C 1
ATOM 526 O O . GLU A 1 71 ? 13.630 -1.641 3.771 1.00 80.62 71 GLU A O 1
ATOM 531 N N . THR A 1 72 ? 12.132 -1.557 2.108 1.00 86.31 72 THR A N 1
ATOM 532 C CA . THR A 1 72 ? 12.974 -0.819 1.144 1.00 86.31 72 THR A CA 1
ATOM 533 C C . THR A 1 72 ? 12.348 0.499 0.693 1.00 86.31 72 THR A C 1
ATOM 535 O O . THR A 1 72 ? 11.274 0.887 1.138 1.00 86.31 72 THR A O 1
ATOM 538 N N . SER A 1 73 ? 13.027 1.203 -0.219 1.00 87.00 73 SER A N 1
ATOM 539 C CA . SER A 1 73 ? 12.528 2.411 -0.886 1.00 87.00 73 SER A CA 1
ATOM 540 C C . SER A 1 73 ? 11.879 2.148 -2.253 1.00 87.00 73 SER A C 1
ATOM 542 O O . SER A 1 73 ? 11.566 3.102 -2.963 1.00 87.00 73 SER A O 1
ATOM 544 N N . THR A 1 74 ? 11.730 0.888 -2.679 1.00 93.31 74 THR A N 1
ATOM 545 C CA . THR A 1 74 ? 11.133 0.560 -3.986 1.00 93.31 74 THR A CA 1
ATOM 546 C C . THR A 1 74 ? 9.618 0.533 -3.856 1.00 93.31 74 THR A C 1
ATOM 548 O O . THR A 1 74 ? 9.093 -0.276 -3.088 1.00 93.31 74 THR A O 1
ATOM 551 N N . LEU A 1 75 ? 8.922 1.407 -4.590 1.00 94.62 75 LEU A N 1
ATOM 552 C CA . LEU A 1 75 ? 7.461 1.493 -4.551 1.00 94.62 75 LEU A CA 1
ATOM 553 C C . LEU A 1 75 ? 6.842 0.142 -4.927 1.00 94.62 75 LEU A C 1
ATOM 555 O O . LEU A 1 75 ? 7.180 -0.438 -5.958 1.00 94.62 75 LEU A O 1
ATOM 559 N N . CYS A 1 76 ? 5.950 -0.337 -4.068 1.00 97.00 76 CYS A N 1
ATOM 560 C CA . CYS A 1 76 ? 5.206 -1.576 -4.247 1.00 97.00 76 CYS A CA 1
ATOM 561 C C . CYS A 1 76 ? 3.733 -1.272 -4.484 1.00 97.00 76 CYS A C 1
ATOM 563 O O . CYS A 1 76 ? 3.174 -1.732 -5.469 1.00 97.00 76 CYS A O 1
ATOM 565 N N . ALA A 1 77 ? 3.108 -0.434 -3.659 1.00 97.31 77 ALA A N 1
ATOM 566 C CA . ALA A 1 77 ? 1.745 0.005 -3.911 1.00 97.31 77 ALA A CA 1
ATOM 567 C C . ALA A 1 77 ? 1.497 1.421 -3.399 1.00 97.31 77 ALA A C 1
ATOM 569 O O . ALA A 1 77 ? 2.052 1.817 -2.377 1.00 97.31 77 ALA A O 1
ATOM 570 N N . ASP A 1 78 ? 0.638 2.160 -4.087 1.00 97.12 78 ASP A N 1
ATOM 571 C CA . ASP A 1 7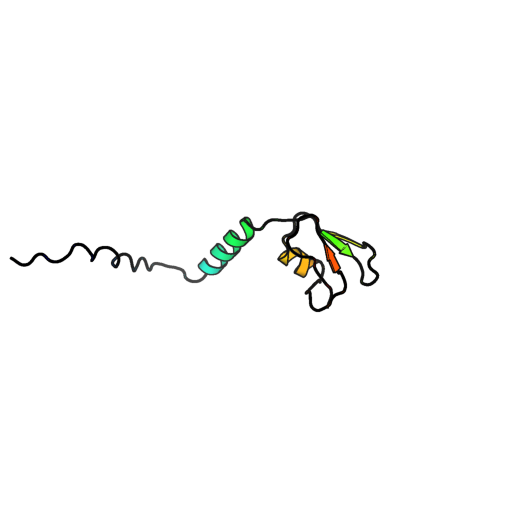8 ? 0.135 3.456 -3.636 1.00 97.12 78 ASP A CA 1
ATOM 572 C C . ASP A 1 78 ? -1.388 3.494 -3.728 1.00 97.12 78 ASP A C 1
ATOM 574 O O . ASP A 1 78 ? -2.009 2.673 -4.403 1.00 97.12 78 ASP A O 1
ATOM 578 N N . ALA A 1 79 ? -2.000 4.431 -3.013 1.00 96.81 79 ALA A N 1
ATOM 579 C CA . ALA A 1 79 ? -3.409 4.732 -3.175 1.00 96.81 79 ALA A CA 1
ATOM 580 C C . ALA A 1 79 ? -3.635 6.241 -3.032 1.00 96.81 79 ALA A C 1
ATOM 582 O O . ALA A 1 79 ? -3.108 6.862 -2.102 1.00 96.81 79 ALA A O 1
ATOM 583 N N . PRO A 1 80 ? -4.448 6.859 -3.905 1.00 91.25 80 PRO A N 1
ATOM 584 C CA . PRO A 1 80 ? -4.794 8.263 -3.760 1.00 91.25 80 PRO A CA 1
ATOM 585 C C . PRO A 1 80 ? -5.427 8.532 -2.390 1.00 91.25 80 PRO A C 1
ATOM 587 O O . PRO A 1 80 ? -6.415 7.899 -2.019 1.00 91.25 80 PRO A O 1
ATOM 590 N N . ASN A 1 81 ? -4.888 9.520 -1.673 1.00 89.06 81 ASN A N 1
ATOM 591 C CA . ASN A 1 81 ? -5.305 9.928 -0.324 1.00 89.06 81 ASN A CA 1
ATOM 592 C C . ASN A 1 81 ? -4.965 8.945 0.807 1.00 89.06 81 ASN A C 1
ATOM 594 O O . ASN A 1 81 ? -5.309 9.233 1.953 1.00 89.06 81 ASN A O 1
ATOM 598 N N . ALA A 1 82 ? -4.266 7.839 0.534 1.00 91.31 82 ALA A N 1
ATOM 599 C CA . ALA A 1 82 ? -3.707 7.039 1.613 1.00 91.31 82 ALA A CA 1
ATOM 600 C C . ALA A 1 82 ? -2.648 7.846 2.385 1.00 91.31 82 ALA A C 1
ATOM 602 O O . ALA A 1 82 ? -1.934 8.669 1.807 1.00 91.31 82 ALA A O 1
ATOM 603 N N . PRO A 1 83 ? -2.512 7.616 3.702 1.00 91.56 83 PRO A N 1
ATOM 604 C CA . PRO A 1 83 ? -1.542 8.335 4.521 1.00 91.56 83 PRO A CA 1
ATOM 605 C C . PRO A 1 83 ? -0.094 7.912 4.243 1.00 91.56 83 PRO A C 1
ATOM 607 O O . PRO A 1 83 ? 0.827 8.584 4.707 1.00 91.56 83 PRO A O 1
ATOM 610 N N . VAL A 1 84 ? 0.112 6.781 3.560 1.00 92.25 84 VAL A N 1
ATOM 611 C CA . VAL A 1 84 ? 1.424 6.185 3.294 1.00 92.25 84 VAL A CA 1
ATOM 612 C C . VAL A 1 84 ? 1.436 5.452 1.957 1.00 92.25 84 VAL A C 1
ATOM 614 O O . VAL A 1 84 ? 0.456 4.800 1.596 1.00 92.25 84 VAL A O 1
ATOM 617 N N . ASP A 1 85 ? 2.593 5.480 1.304 1.00 94.62 85 ASP A N 1
ATOM 618 C CA . ASP A 1 85 ? 2.933 4.552 0.230 1.00 94.62 85 ASP A CA 1
ATOM 619 C C . ASP A 1 85 ? 3.474 3.243 0.826 1.00 94.62 85 ASP A C 1
ATOM 621 O O . ASP A 1 85 ? 4.064 3.217 1.914 1.00 94.62 85 ASP A O 1
ATOM 625 N N . LEU A 1 86 ? 3.276 2.139 0.111 1.00 94.88 86 LEU A N 1
ATOM 626 C CA . LEU A 1 86 ? 3.762 0.816 0.483 1.00 94.88 86 LEU A CA 1
ATOM 627 C C . LEU A 1 86 ? 4.964 0.437 -0.377 1.00 94.88 86 LEU A C 1
ATOM 629 O O . LEU A 1 86 ? 4.959 0.603 -1.597 1.00 94.88 86 LEU A O 1
ATOM 633 N N . PHE A 1 87 ? 5.985 -0.135 0.256 1.00 95.56 87 PHE A N 1
ATOM 634 C CA . PHE A 1 87 ? 7.249 -0.478 -0.393 1.00 95.56 87 PHE A CA 1
ATOM 635 C C . PHE A 1 87 ? 7.536 -1.978 -0.312 1.00 95.56 87 PHE A C 1
ATOM 637 O O . PHE A 1 87 ? 6.992 -2.694 0.533 1.00 95.56 87 PHE A O 1
ATOM 644 N N . TYR A 1 88 ? 8.394 -2.459 -1.205 1.00 92.75 88 TYR A N 1
ATOM 645 C CA . TYR A 1 88 ? 8.852 -3.846 -1.206 1.00 92.75 88 TYR A CA 1
ATOM 646 C C . TYR A 1 88 ? 9.783 -4.156 -0.023 1.00 92.75 88 TYR A C 1
ATOM 648 O O . TYR A 1 88 ? 10.269 -3.244 0.655 1.00 92.75 88 TYR A O 1
ATOM 656 N N . ASN A 1 89 ? 10.038 -5.450 0.197 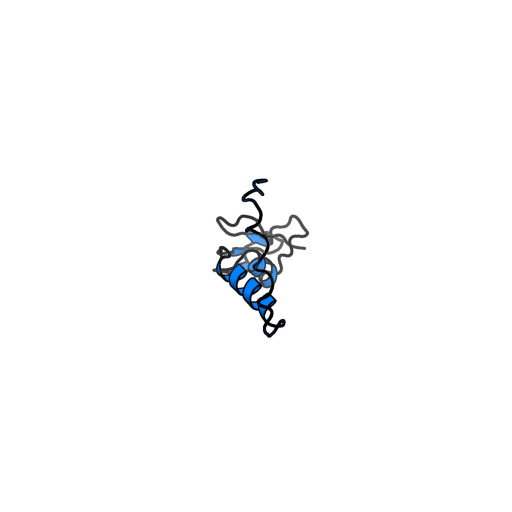1.00 84.69 89 ASN A N 1
ATOM 657 C CA . ASN A 1 89 ? 11.241 -5.916 0.900 1.00 84.69 89 ASN A CA 1
ATOM 658 C C . ASN A 1 89 ? 12.487 -5.837 0.010 1.00 84.69 89 ASN A C 1
ATOM 660 O O . ASN A 1 89 ? 12.310 -5.791 -1.229 1.00 84.69 89 ASN A O 1
#